Protein AF-A0A503WG83-F1 (afdb_monomer_lite)

pLDDT: mean 72.62, std 19.42, range [42.97, 94.62]

Secondary structure (DSSP, 8-state):
---TTS-S-SS--SS-------------GGG-TTHHHHHHH-TTSPTTT-HHHHHHTTTTS-HHHHHHHH--

Sequence (72 aa):
MKLVKVLGIAAVAAMVFAAGVEANAKSTIANSPCKEDRQRLCPQFPNGKAGPCLKKHLKELSPACRAKVLGN

Radius of gyration: 24.47 Å; chains: 1; bounding box: 60×20×59 Å

Structure (mmCIF, N/CA/C/O backbone):
data_AF-A0A503WG83-F1
#
_entry.id   AF-A0A503WG83-F1
#
loop_
_atom_site.group_PDB
_atom_site.id
_atom_site.type_symbol
_atom_site.label_atom_id
_atom_site.label_alt_id
_atom_site.label_comp_id
_atom_site.label_asym_id
_atom_site.label_entity_id
_atom_site.label_seq_id
_atom_site.pdbx_PDB_ins_code
_atom_site.Cartn_x
_atom_site.Cartn_y
_atom_site.Cartn_z
_atom_site.occupancy
_atom_site.B_iso_or_equiv
_atom_site.auth_seq_id
_atom_site.auth_comp_id
_atom_site.auth_asym_id
_atom_site.auth_atom_id
_atom_site.pdbx_PDB_model_num
ATOM 1 N N . MET A 1 1 ? 49.514 0.422 -49.699 1.00 43.06 1 MET A N 1
ATOM 2 C CA . MET A 1 1 ? 49.198 0.919 -48.339 1.00 43.06 1 MET A CA 1
ATOM 3 C C . MET A 1 1 ? 47.817 0.372 -47.958 1.00 43.06 1 MET A C 1
ATOM 5 O O . MET A 1 1 ? 46.808 0.916 -48.358 1.00 43.06 1 MET A O 1
ATOM 9 N N . LYS A 1 2 ? 47.715 -0.883 -47.507 1.00 42.97 2 LYS A N 1
ATOM 10 C CA . LYS A 1 2 ? 47.618 -1.251 -46.078 1.00 42.97 2 LYS A CA 1
ATOM 11 C C . LYS A 1 2 ? 46.461 -0.593 -45.284 1.00 42.97 2 LYS A C 1
ATOM 13 O O . LYS A 1 2 ? 46.574 -0.473 -44.075 1.00 42.97 2 LYS A O 1
ATOM 18 N N . LEU A 1 3 ? 45.340 -0.237 -45.922 1.00 45.31 3 LEU A N 1
ATOM 19 C CA . LEU A 1 3 ? 44.110 0.167 -45.207 1.00 45.31 3 LEU A CA 1
ATOM 20 C C . LEU A 1 3 ? 42.880 -0.724 -45.470 1.00 45.31 3 LEU A C 1
ATOM 22 O O . LEU A 1 3 ? 41.771 -0.394 -45.076 1.00 45.31 3 LEU A O 1
ATOM 26 N N . VAL A 1 4 ? 43.091 -1.937 -45.990 1.00 48.28 4 VAL A N 1
ATOM 27 C CA . VAL A 1 4 ? 42.114 -3.053 -46.005 1.00 48.28 4 VAL A CA 1
ATOM 28 C C . VAL A 1 4 ? 41.876 -3.670 -44.607 1.00 48.28 4 VAL A C 1
ATOM 30 O O . VAL A 1 4 ? 41.628 -4.864 -44.470 1.00 48.28 4 VAL A O 1
ATOM 33 N N . LYS A 1 5 ? 42.044 -2.882 -43.538 1.00 43.22 5 LYS A N 1
ATOM 34 C CA . LYS A 1 5 ? 42.144 -3.352 -42.145 1.00 43.22 5 LYS A CA 1
ATOM 35 C C . LYS A 1 5 ? 41.300 -2.536 -41.160 1.00 43.22 5 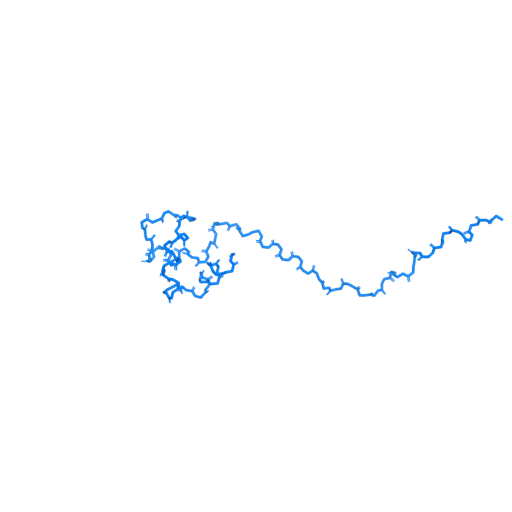LYS A C 1
ATOM 37 O O . LYS A 1 5 ? 41.545 -2.599 -39.965 1.00 43.22 5 LYS A O 1
ATOM 42 N N . VAL A 1 6 ? 40.285 -1.821 -41.638 1.00 43.34 6 VAL A N 1
ATOM 43 C CA . VAL A 1 6 ? 39.102 -1.512 -40.816 1.00 43.34 6 VAL A CA 1
ATOM 44 C C . VAL A 1 6 ? 37.992 -2.434 -41.303 1.00 43.34 6 VAL A C 1
ATOM 46 O O . VAL A 1 6 ? 37.048 -2.062 -41.990 1.00 43.34 6 VAL A O 1
ATOM 49 N N . LEU A 1 7 ? 38.240 -3.711 -41.021 1.00 50.34 7 LEU A N 1
ATOM 50 C CA . LEU A 1 7 ? 37.284 -4.797 -41.058 1.00 50.34 7 LEU A CA 1
ATOM 51 C C . LEU A 1 7 ? 36.029 -4.359 -40.278 1.00 50.34 7 LEU A C 1
ATOM 53 O O . LEU A 1 7 ? 36.086 -4.159 -39.069 1.00 50.34 7 LEU A O 1
ATOM 57 N N . GLY A 1 8 ? 34.895 -4.272 -40.969 1.00 50.75 8 GLY A N 1
ATOM 58 C CA . GLY A 1 8 ? 33.727 -5.031 -40.522 1.00 50.75 8 GLY A CA 1
ATOM 59 C C . GLY A 1 8 ? 32.617 -4.353 -39.715 1.00 50.75 8 GLY A C 1
ATOM 60 O O . GLY A 1 8 ? 31.711 -5.080 -39.331 1.00 50.75 8 GLY A O 1
ATOM 61 N N . ILE A 1 9 ? 32.601 -3.036 -39.457 1.00 51.34 9 ILE A N 1
ATOM 62 C CA . ILE A 1 9 ? 31.552 -2.456 -38.574 1.00 51.34 9 ILE A CA 1
ATOM 63 C C . ILE A 1 9 ? 30.956 -1.118 -39.050 1.00 51.34 9 ILE A C 1
ATOM 65 O O . ILE A 1 9 ? 30.637 -0.255 -38.242 1.00 51.34 9 ILE A O 1
ATOM 69 N N . ALA A 1 10 ? 30.791 -0.915 -40.360 1.00 50.59 10 ALA A N 1
ATOM 70 C CA . ALA A 1 10 ? 30.199 0.327 -40.890 1.00 50.59 10 ALA A CA 1
ATOM 71 C C . ALA A 1 10 ? 28.980 0.125 -41.815 1.00 50.59 10 ALA A C 1
ATOM 73 O O . ALA A 1 10 ? 28.566 1.068 -42.479 1.00 50.59 10 ALA A O 1
ATOM 74 N N . ALA 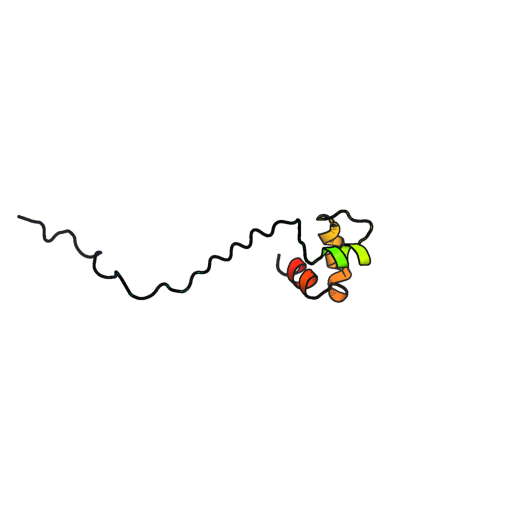A 1 11 ? 28.384 -1.075 -41.862 1.00 53.12 11 ALA A N 1
ATOM 75 C CA . ALA A 1 11 ? 27.271 -1.384 -42.773 1.00 53.12 11 ALA A CA 1
ATOM 76 C C . ALA A 1 11 ? 26.120 -2.192 -42.135 1.00 53.12 11 ALA A C 1
ATOM 78 O O . ALA A 1 11 ? 25.534 -3.053 -42.779 1.00 53.12 11 ALA A O 1
ATOM 79 N N . VAL A 1 12 ? 25.764 -1.893 -40.881 1.00 51.59 12 VAL A N 1
ATOM 80 C CA . VAL A 1 12 ? 24.402 -2.150 -40.360 1.00 51.59 12 VAL A CA 1
ATOM 81 C C . VAL A 1 12 ? 23.872 -0.855 -39.738 1.00 51.59 12 VAL A C 1
ATOM 83 O O . VAL A 1 12 ? 23.425 -0.796 -38.599 1.00 51.59 12 VAL A O 1
ATOM 86 N N . ALA A 1 13 ? 24.004 0.237 -40.488 1.00 57.19 13 ALA A N 1
ATOM 87 C CA . ALA A 1 13 ? 23.220 1.436 -40.260 1.00 57.19 13 ALA A CA 1
ATOM 88 C C . ALA A 1 13 ? 21.902 1.255 -41.024 1.00 57.19 13 ALA A C 1
ATOM 90 O O . ALA A 1 13 ? 21.926 1.027 -42.229 1.00 57.19 13 ALA A O 1
ATOM 91 N N . ALA A 1 14 ? 20.782 1.370 -40.309 1.00 54.62 14 ALA A N 1
ATOM 92 C CA . ALA A 1 14 ? 19.407 1.362 -40.815 1.00 54.62 14 ALA A CA 1
ATOM 93 C C . ALA A 1 14 ? 18.797 -0.008 -41.173 1.00 54.62 14 ALA A C 1
ATOM 95 O O . ALA A 1 14 ? 18.563 -0.300 -42.336 1.00 54.62 14 ALA A O 1
ATOM 96 N N . MET A 1 15 ? 18.437 -0.802 -40.158 1.00 54.69 15 MET A N 1
ATOM 97 C CA . MET A 1 15 ? 17.126 -1.473 -40.058 1.00 54.69 15 MET A CA 1
ATOM 98 C C . MET A 1 15 ? 17.033 -2.207 -38.707 1.00 54.69 15 MET A C 1
ATOM 100 O O . MET A 1 15 ? 17.894 -3.009 -38.377 1.00 54.69 15 MET A O 1
ATOM 104 N N . VAL A 1 16 ? 15.949 -1.952 -37.964 1.00 59.91 16 VAL A N 1
ATOM 105 C CA . VAL A 1 16 ? 15.527 -2.622 -36.713 1.00 59.91 16 VAL A CA 1
ATOM 106 C C . VAL A 1 16 ? 16.264 -2.221 -35.423 1.00 59.91 16 VAL A C 1
ATOM 108 O O . VAL A 1 16 ? 17.216 -2.866 -35.033 1.00 59.91 16 VAL A O 1
ATOM 111 N N . PHE A 1 17 ? 15.745 -1.221 -34.700 1.00 49.12 17 PHE A N 1
ATOM 112 C CA . PHE A 1 17 ? 15.588 -1.252 -33.228 1.00 49.12 17 PHE A CA 1
ATOM 113 C C . PHE A 1 17 ? 14.536 -0.201 -32.825 1.00 49.12 17 PHE A C 1
ATOM 115 O O . PHE A 1 17 ? 14.816 0.813 -32.197 1.00 49.12 17 PHE A O 1
ATOM 122 N N . ALA A 1 18 ? 13.292 -0.434 -33.254 1.00 56.00 18 ALA A N 1
ATOM 123 C CA . ALA A 1 18 ? 12.112 0.355 -32.890 1.00 56.00 18 ALA A CA 1
ATOM 124 C C . ALA A 1 18 ? 11.281 -0.332 -31.784 1.00 56.00 18 ALA A C 1
ATOM 126 O O . ALA A 1 18 ? 10.058 -0.383 -31.860 1.00 56.00 18 ALA A O 1
ATOM 127 N N . ALA A 1 19 ? 11.929 -0.889 -30.758 1.00 57.25 19 ALA A N 1
ATOM 128 C CA . ALA A 1 19 ? 11.240 -1.426 -29.584 1.00 57.25 19 ALA A CA 1
ATOM 129 C C . ALA A 1 19 ? 12.113 -1.250 -28.338 1.00 57.25 19 ALA A C 1
ATOM 131 O O . ALA A 1 19 ? 12.955 -2.083 -28.020 1.00 57.25 19 ALA A O 1
ATOM 132 N N . GLY A 1 20 ? 11.918 -0.129 -27.652 1.00 53.81 20 GLY A N 1
ATOM 133 C CA . GLY A 1 20 ? 12.624 0.192 -26.419 1.00 53.81 20 GLY A CA 1
ATOM 134 C C . GLY A 1 20 ? 12.093 1.475 -25.802 1.00 53.81 20 GLY A C 1
ATOM 135 O O . GLY A 1 20 ? 12.846 2.416 -25.595 1.00 53.81 20 GLY A O 1
ATOM 136 N N . VAL A 1 21 ? 10.781 1.553 -25.554 1.00 54.00 21 VAL A N 1
ATOM 137 C CA . VAL A 1 21 ? 10.254 2.576 -24.643 1.00 54.00 21 VAL A CA 1
ATOM 138 C C . VAL A 1 21 ? 10.726 2.188 -23.245 1.00 54.00 21 VAL A C 1
ATOM 140 O O . VAL A 1 21 ? 10.124 1.340 -22.588 1.00 54.00 21 VAL A O 1
ATOM 143 N N . GLU A 1 22 ? 11.823 2.790 -22.796 1.00 49.88 22 GLU A N 1
ATOM 144 C CA . GLU A 1 22 ? 12.239 2.769 -21.398 1.00 49.88 22 GLU A CA 1
ATOM 145 C C . GLU A 1 22 ? 11.238 3.595 -20.581 1.00 49.88 22 GLU A C 1
ATOM 147 O O . GLU A 1 22 ? 11.466 4.753 -20.232 1.00 49.88 22 GLU A O 1
ATOM 152 N N . ALA A 1 23 ? 10.086 2.995 -20.276 1.00 51.91 23 ALA A N 1
ATOM 153 C CA . ALA A 1 23 ? 9.134 3.515 -19.308 1.00 51.91 23 ALA A CA 1
ATOM 154 C C . ALA A 1 23 ? 9.697 3.322 -17.892 1.00 51.91 23 ALA A C 1
ATOM 156 O O . ALA A 1 23 ? 9.155 2.578 -17.075 1.00 51.91 23 ALA A O 1
ATOM 157 N N . ASN A 1 24 ? 10.791 4.019 -17.579 1.00 51.31 24 ASN A N 1
ATOM 158 C CA .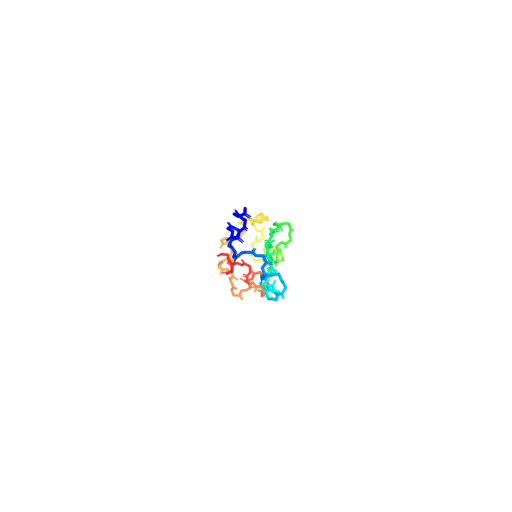 ASN A 1 24 ? 11.192 4.260 -16.203 1.00 51.31 24 ASN A CA 1
ATOM 159 C C . ASN A 1 24 ? 10.175 5.228 -15.597 1.00 51.31 24 ASN A C 1
ATOM 161 O O . ASN A 1 24 ? 10.403 6.434 -15.488 1.00 51.31 24 ASN A O 1
ATOM 165 N N . ALA A 1 25 ? 9.017 4.688 -15.213 1.00 52.12 25 ALA A N 1
ATOM 166 C CA . ALA A 1 25 ? 8.058 5.361 -14.364 1.00 52.12 25 ALA A CA 1
ATOM 167 C C . ALA A 1 25 ? 8.719 5.577 -12.996 1.00 52.12 25 ALA A C 1
ATOM 169 O O . ALA A 1 25 ? 8.510 4.820 -12.045 1.00 52.12 25 ALA A O 1
ATOM 170 N N . LYS A 1 26 ? 9.532 6.636 -12.897 1.00 46.81 26 LYS A N 1
ATOM 171 C CA . LYS A 1 26 ? 9.909 7.283 -11.642 1.00 46.81 26 LYS A CA 1
ATOM 172 C C . LYS A 1 26 ? 8.596 7.739 -11.010 1.00 46.81 26 LYS A C 1
ATOM 174 O O . LYS A 1 26 ? 8.109 8.839 -11.241 1.00 46.81 26 LYS A O 1
ATOM 179 N N . SER A 1 27 ? 7.973 6.820 -10.283 1.00 49.75 27 SER A N 1
ATOM 180 C CA . SER A 1 27 ? 6.698 6.991 -9.607 1.00 49.75 27 SER A CA 1
ATOM 181 C C . SER A 1 27 ? 6.900 7.980 -8.468 1.00 49.75 27 SER A C 1
ATOM 183 O O . SER A 1 27 ? 7.129 7.583 -7.327 1.00 49.75 27 SER A O 1
ATOM 185 N N . THR A 1 28 ? 6.827 9.271 -8.774 1.00 49.16 28 THR A N 1
ATOM 186 C CA . THR A 1 28 ? 6.755 10.335 -7.777 1.00 49.16 28 THR A CA 1
ATOM 187 C C . THR A 1 28 ? 5.584 10.028 -6.842 1.00 49.16 28 THR A C 1
ATOM 189 O O . THR A 1 28 ? 4.422 10.019 -7.243 1.00 49.16 28 THR A O 1
ATOM 192 N N . ILE A 1 29 ? 5.910 9.732 -5.582 1.00 55.84 29 ILE A N 1
ATOM 193 C CA . ILE A 1 29 ? 5.014 9.256 -4.509 1.00 55.84 29 ILE A CA 1
ATOM 194 C C . ILE A 1 29 ? 3.853 10.234 -4.220 1.00 55.84 29 ILE A C 1
ATOM 196 O O . ILE A 1 29 ? 2.889 9.874 -3.548 1.00 55.84 29 ILE A O 1
ATOM 200 N N . ALA A 1 30 ? 3.905 11.451 -4.766 1.00 56.72 30 ALA A N 1
ATOM 201 C CA . ALA A 1 30 ? 2.888 12.484 -4.598 1.00 56.72 30 ALA A CA 1
ATOM 202 C C . ALA A 1 30 ? 1.520 12.131 -5.212 1.00 56.72 30 ALA A C 1
ATOM 204 O O . ALA A 1 30 ? 0.511 12.629 -4.723 1.00 56.72 30 ALA A O 1
ATOM 205 N N . ASN A 1 31 ? 1.458 11.252 -6.221 1.00 62.62 31 ASN A N 1
ATOM 206 C CA . ASN A 1 31 ? 0.195 10.865 -6.860 1.00 62.62 31 ASN A CA 1
ATOM 207 C C . ASN A 1 31 ? -0.017 9.346 -6.826 1.00 62.62 31 ASN A C 1
ATOM 209 O O . ASN A 1 31 ? -0.132 8.676 -7.850 1.00 62.62 31 ASN A O 1
ATOM 213 N N . SER A 1 32 ? 0.018 8.773 -5.620 1.00 79.00 32 SER A N 1
ATOM 214 C CA . SER A 1 32 ? -0.293 7.354 -5.460 1.00 79.00 32 SER A CA 1
ATOM 215 C C . SER A 1 32 ? -1.780 7.110 -5.752 1.00 79.00 32 SER A C 1
ATOM 217 O O . SER A 1 32 ? -2.619 7.753 -5.111 1.00 79.00 32 SER A O 1
ATOM 219 N N . PRO A 1 33 ? -2.135 6.129 -6.608 1.00 88.06 33 PRO A N 1
ATOM 220 C CA . PRO A 1 33 ? -3.531 5.742 -6.840 1.00 88.06 33 PRO A CA 1
ATOM 221 C C . PRO A 1 33 ? -4.224 5.238 -5.563 1.00 88.06 33 PRO A C 1
ATOM 223 O O . PRO A 1 33 ? -5.433 5.065 -5.535 1.00 88.06 33 PRO A O 1
ATOM 226 N N . CYS A 1 34 ? -3.460 5.020 -4.489 1.00 90.31 34 CYS A N 1
ATOM 227 C CA . CYS A 1 34 ? -3.944 4.602 -3.182 1.00 90.31 34 CYS A CA 1
ATOM 228 C C . CYS A 1 34 ? -4.390 5.741 -2.263 1.00 90.31 34 CYS A C 1
ATOM 230 O O . CYS A 1 34 ? -4.710 5.463 -1.111 1.00 90.31 34 CYS A O 1
ATOM 232 N N . LYS A 1 35 ? -4.368 7.013 -2.686 1.00 89.19 35 LYS A N 1
ATOM 233 C CA . LYS A 1 35 ? -4.712 8.134 -1.791 1.00 89.19 35 LYS A CA 1
ATOM 234 C C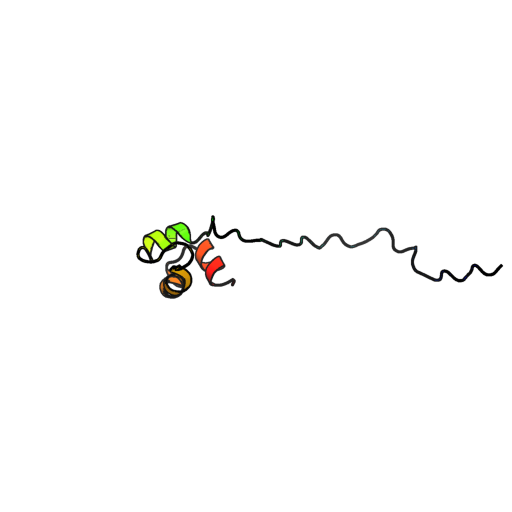 . LYS A 1 35 ? -6.123 7.998 -1.207 1.00 89.19 35 LYS A C 1
ATOM 236 O O . LYS A 1 35 ? -6.291 8.129 0.006 1.00 89.19 35 LYS A O 1
ATOM 241 N N . GLU A 1 36 ? -7.104 7.722 -2.059 1.00 90.94 36 GLU A N 1
ATOM 242 C CA . GLU A 1 36 ? -8.509 7.606 -1.660 1.00 90.94 36 GLU A CA 1
ATOM 243 C C . GLU A 1 36 ? -8.755 6.341 -0.830 1.00 90.94 36 GLU A C 1
ATOM 245 O O . GLU A 1 36 ? -9.290 6.414 0.275 1.00 90.94 36 GLU A O 1
ATOM 250 N N . ASP A 1 37 ? -8.237 5.195 -1.286 1.00 92.19 37 ASP A N 1
ATOM 251 C CA . ASP A 1 37 ? -8.301 3.938 -0.532 1.00 92.19 37 ASP A CA 1
ATOM 252 C C . ASP A 1 37 ? -7.632 4.061 0.841 1.00 92.19 37 ASP A C 1
ATOM 254 O O . ASP A 1 37 ? -8.159 3.576 1.837 1.00 92.19 37 ASP A O 1
ATOM 258 N N . ARG A 1 38 ? -6.508 4.779 0.941 1.00 92.19 38 ARG A N 1
ATOM 259 C CA . ARG A 1 38 ? -5.852 5.083 2.219 1.00 92.19 38 ARG A CA 1
ATOM 260 C C . ARG A 1 38 ? -6.730 5.954 3.108 1.00 92.19 38 ARG A C 1
ATOM 262 O O . ARG A 1 38 ? -6.784 5.711 4.305 1.00 92.19 38 ARG A O 1
ATOM 269 N N . GLN A 1 39 ? -7.391 6.971 2.555 1.00 91.50 39 GLN A N 1
ATOM 270 C CA . GLN A 1 39 ? -8.316 7.824 3.311 1.00 91.50 39 GLN A CA 1
ATOM 271 C C . GLN A 1 39 ? -9.506 7.029 3.864 1.00 91.50 39 GLN A C 1
ATOM 273 O O . GLN A 1 39 ? -9.880 7.253 5.011 1.00 91.50 39 GLN A O 1
ATOM 278 N N . ARG A 1 40 ? -10.049 6.089 3.085 1.00 92.88 40 ARG A N 1
ATOM 279 C CA . ARG A 1 40 ? -11.219 5.285 3.462 1.00 92.88 40 ARG A CA 1
ATOM 280 C C . ARG A 1 40 ? -10.884 4.117 4.394 1.00 92.88 40 ARG A C 1
ATOM 282 O O . ARG A 1 40 ? -11.600 3.892 5.360 1.00 92.88 40 ARG A O 1
ATOM 289 N N . LEU A 1 41 ? -9.815 3.377 4.101 1.00 93.62 41 LEU A N 1
ATOM 290 C CA . LEU A 1 41 ? -9.483 2.108 4.766 1.00 93.62 41 LEU A CA 1
ATOM 291 C C . LEU A 1 41 ? -8.408 2.264 5.847 1.00 93.62 41 LEU A C 1
ATOM 293 O O . LEU A 1 41 ? -8.383 1.518 6.817 1.00 93.62 41 LEU A O 1
ATOM 297 N N . CYS A 1 42 ? -7.504 3.234 5.688 1.00 93.88 42 CYS A N 1
ATOM 298 C CA . CYS A 1 42 ? -6.324 3.403 6.537 1.00 93.88 42 CYS A CA 1
ATOM 299 C C . CYS A 1 42 ? -6.152 4.857 7.033 1.00 93.88 42 CYS A C 1
ATOM 301 O O . CYS A 1 42 ? -5.047 5.404 6.917 1.00 93.88 42 CYS A O 1
ATOM 303 N N . PRO A 1 43 ? -7.195 5.516 7.582 1.00 91.94 43 PRO A N 1
ATOM 304 C CA . PRO A 1 43 ? -7.169 6.953 7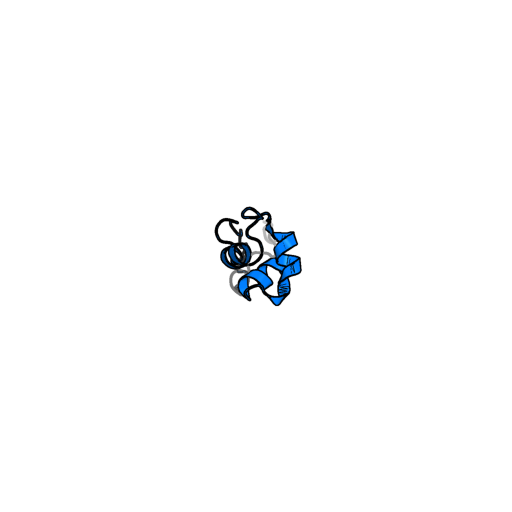.884 1.00 91.94 43 PRO A CA 1
ATOM 305 C C . PRO A 1 43 ? -6.100 7.338 8.915 1.00 91.94 43 PRO A C 1
ATOM 307 O O . PRO A 1 43 ? -5.513 8.416 8.824 1.00 91.94 43 PRO A O 1
ATOM 310 N N . GLN A 1 44 ? -5.799 6.429 9.846 1.00 90.12 44 GLN A N 1
ATOM 311 C CA . GLN A 1 44 ? -4.786 6.595 10.892 1.00 90.12 44 GLN A CA 1
ATOM 312 C C . GLN A 1 44 ? -3.336 6.590 10.371 1.00 90.12 44 GLN A C 1
ATOM 314 O O . GLN A 1 44 ? -2.421 6.967 11.099 1.00 90.12 44 GLN A O 1
ATOM 319 N N . PHE A 1 45 ? -3.098 6.149 9.130 1.00 87.38 45 PHE A N 1
ATOM 320 C CA . PHE A 1 45 ? -1.751 6.046 8.569 1.00 87.38 45 PHE A CA 1
ATOM 321 C C . PHE A 1 45 ? -1.415 7.266 7.712 1.00 87.38 45 PHE A C 1
ATOM 323 O O . PHE A 1 45 ? -2.171 7.583 6.793 1.00 87.38 45 PHE A O 1
ATOM 330 N N . PRO A 1 46 ? -0.259 7.922 7.908 1.00 81.31 46 PRO A N 1
ATOM 331 C CA . PRO A 1 46 ? 0.149 9.032 7.056 1.00 81.31 46 PRO A CA 1
ATOM 332 C C . PRO A 1 46 ? 0.411 8.583 5.609 1.00 81.31 46 PRO A C 1
ATOM 334 O O . PRO A 1 46 ? 0.644 7.401 5.321 1.00 81.31 46 PRO A O 1
ATOM 337 N N . ASN A 1 47 ? 0.371 9.544 4.680 1.00 76.25 47 ASN A N 1
ATOM 338 C CA . ASN A 1 47 ? 0.637 9.301 3.260 1.00 76.25 47 ASN A CA 1
ATOM 339 C C . ASN A 1 47 ? 1.989 8.596 3.073 1.00 76.25 47 ASN A C 1
ATOM 341 O O . ASN A 1 47 ? 2.972 8.921 3.735 1.00 76.25 47 ASN A O 1
ATOM 345 N N . GLY A 1 48 ? 2.027 7.589 2.199 1.00 76.38 48 GLY A N 1
ATOM 346 C CA . GLY A 1 48 ? 3.234 6.798 1.942 1.00 76.38 48 GLY A CA 1
ATOM 347 C C . GLY A 1 48 ? 3.597 5.767 3.021 1.00 76.38 48 GLY A C 1
ATOM 348 O O . GLY A 1 48 ? 4.405 4.889 2.740 1.00 76.38 48 GLY A O 1
ATOM 349 N N . LYS A 1 49 ? 2.979 5.790 4.214 1.00 83.69 49 LYS A N 1
ATOM 350 C CA . LYS A 1 49 ? 3.223 4.788 5.279 1.00 83.69 49 LYS A CA 1
ATOM 351 C C . LYS A 1 49 ? 2.087 3.783 5.478 1.00 83.69 49 LYS A C 1
ATOM 353 O O . LYS A 1 49 ? 2.183 2.904 6.326 1.00 83.69 49 LYS A O 1
ATOM 358 N N . ALA A 1 50 ? 1.027 3.867 4.681 1.00 89.06 50 ALA A N 1
ATOM 359 C CA . ALA A 1 50 ? -0.119 2.965 4.783 1.00 89.06 50 ALA A CA 1
ATOM 360 C C . ALA A 1 50 ? 0.063 1.616 4.066 1.00 89.06 50 ALA A C 1
ATOM 362 O O . ALA A 1 50 ? -0.861 0.812 4.074 1.00 89.06 50 ALA A O 1
ATOM 363 N N . GLY A 1 51 ? 1.219 1.341 3.450 1.00 88.00 51 GLY A N 1
ATOM 364 C CA . GLY A 1 51 ? 1.457 0.112 2.676 1.00 88.00 51 GLY A CA 1
ATOM 365 C C . GLY A 1 51 ? 1.050 -1.187 3.396 1.00 88.00 51 GLY A C 1
ATOM 366 O O . GLY A 1 51 ? 0.300 -1.971 2.819 1.00 88.00 51 GLY A O 1
ATOM 367 N N . PRO A 1 52 ? 1.455 -1.413 4.660 1.00 90.88 52 PRO A N 1
ATOM 368 C CA . PRO A 1 52 ? 1.054 -2.603 5.416 1.00 90.88 52 PRO A CA 1
ATOM 369 C C . PRO A 1 52 ? -0.455 -2.689 5.676 1.00 90.88 52 PRO A C 1
ATOM 371 O O . PRO A 1 52 ? -1.025 -3.776 5.632 1.00 90.88 52 PRO A O 1
ATOM 374 N N . CYS A 1 53 ? -1.105 -1.550 5.923 1.00 93.81 53 CYS A N 1
ATOM 375 C CA . CYS A 1 53 ? -2.551 -1.488 6.115 1.00 93.81 53 CYS A CA 1
ATOM 376 C C . CYS A 1 53 ? -3.284 -1.797 4.802 1.00 93.81 53 CYS A C 1
ATOM 378 O O . CYS A 1 53 ? -4.101 -2.710 4.753 1.00 93.81 53 CYS A O 1
ATOM 380 N N . LEU A 1 54 ? -2.903 -1.145 3.700 1.00 92.19 54 LEU A N 1
ATOM 381 C CA . LEU A 1 54 ? -3.477 -1.388 2.372 1.00 92.19 54 LEU A CA 1
ATOM 382 C C . LEU A 1 54 ? -3.318 -2.858 1.941 1.00 92.19 54 LEU A C 1
ATOM 384 O O . LEU A 1 54 ? -4.237 -3.424 1.357 1.00 92.19 54 LEU A O 1
ATOM 388 N N . LYS A 1 55 ? -2.202 -3.514 2.297 1.00 91.38 55 LYS A N 1
ATOM 389 C CA . LYS A 1 55 ? -1.994 -4.955 2.061 1.00 91.38 55 LYS A CA 1
ATOM 390 C C . LYS A 1 55 ? -3.013 -5.845 2.786 1.00 91.38 55 LYS A C 1
ATOM 392 O O . LYS A 1 55 ? -3.399 -6.879 2.250 1.00 91.38 55 LYS A O 1
ATOM 397 N N . LYS A 1 56 ? -3.480 -5.459 3.977 1.00 93.62 56 LYS A N 1
ATOM 398 C CA . LYS A 1 56 ? -4.549 -6.191 4.684 1.00 93.62 56 LYS A CA 1
ATOM 399 C C . LYS A 1 56 ? -5.910 -6.002 4.013 1.00 93.62 56 LYS A C 1
ATOM 401 O O . LYS A 1 56 ? -6.718 -6.923 4.022 1.00 93.62 56 LYS A O 1
ATOM 406 N N . HIS A 1 57 ? -6.117 -4.857 3.367 1.00 94.62 57 HIS A N 1
ATOM 407 C CA . HIS A 1 57 ? -7.353 -4.508 2.670 1.00 94.62 57 HIS A CA 1
ATOM 408 C C . HIS A 1 57 ? -7.298 -4.735 1.149 1.00 94.62 57 HIS A C 1
ATOM 410 O O . HIS A 1 57 ? -8.092 -4.149 0.422 1.00 94.62 57 HIS A O 1
ATOM 416 N N . LEU A 1 58 ? -6.411 -5.605 0.636 1.00 91.62 58 LEU A N 1
ATOM 417 C CA . LEU A 1 58 ? -6.203 -5.832 -0.810 1.00 91.62 58 LEU A CA 1
ATOM 418 C C . LEU A 1 58 ? -7.489 -6.060 -1.619 1.00 91.62 58 LEU A C 1
ATOM 420 O O . LEU A 1 58 ? -7.554 -5.674 -2.785 1.00 91.62 58 LEU A O 1
ATOM 424 N N . LYS A 1 59 ? -8.495 -6.709 -1.024 1.00 93.19 59 LYS A N 1
ATOM 425 C CA . LYS A 1 59 ? -9.783 -6.996 -1.675 1.00 93.19 59 LYS A CA 1
ATOM 426 C C . LYS A 1 59 ? -10.695 -5.772 -1.771 1.00 93.19 59 LYS A C 1
ATOM 428 O O . LYS A 1 59 ? -11.538 -5.726 -2.657 1.00 93.19 59 LYS A O 1
ATOM 433 N N . GLU A 1 60 ? -10.515 -4.810 -0.875 1.00 94.25 60 GLU A N 1
ATOM 434 C CA . GLU A 1 60 ? -11.308 -3.584 -0.777 1.00 94.25 60 GLU A CA 1
ATOM 435 C C . GLU A 1 60 ? -10.643 -2.397 -1.478 1.00 94.25 60 GLU A C 1
ATOM 437 O O . GLU A 1 60 ? -11.281 -1.358 -1.635 1.00 94.25 60 GLU A O 1
ATOM 442 N N . LEU A 1 61 ? -9.373 -2.531 -1.881 1.00 93.75 61 LEU A N 1
ATOM 443 C CA . LEU A 1 61 ? -8.659 -1.519 -2.654 1.00 93.75 61 LEU A CA 1
ATOM 444 C C . LEU A 1 61 ? -9.265 -1.349 -4.046 1.00 93.75 61 LEU A C 1
ATOM 446 O O . LEU A 1 61 ? -9.626 -2.325 -4.714 1.00 93.75 61 LEU A O 1
ATOM 450 N N . SER A 1 62 ? -9.238 -0.114 -4.537 1.00 94.06 62 SER A N 1
ATOM 451 C CA . SER A 1 62 ? -9.538 0.191 -5.929 1.00 94.06 62 SER A CA 1
ATOM 452 C C . SER A 1 62 ? -8.552 -0.529 -6.862 1.00 94.06 62 SER A C 1
ATOM 454 O O . SER A 1 62 ? -7.382 -0.714 -6.498 1.00 94.06 62 SER A O 1
ATOM 456 N N . PRO A 1 63 ? -8.960 -0.905 -8.091 1.00 92.44 63 PRO A N 1
ATOM 457 C CA . PRO 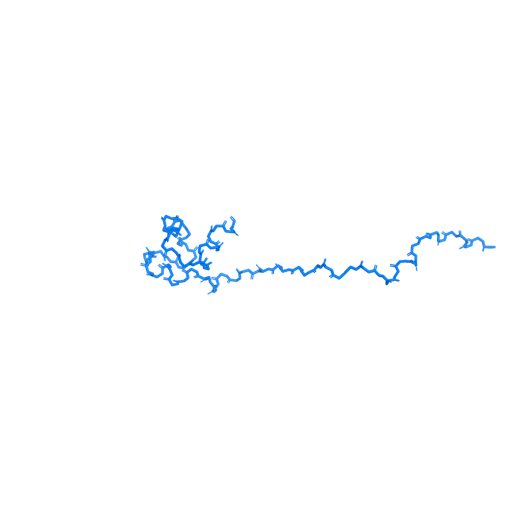A 1 63 ? -8.116 -1.674 -9.009 1.00 92.44 63 PRO A CA 1
ATOM 458 C C . PRO A 1 63 ? -6.726 -1.062 -9.227 1.00 92.44 63 PRO A C 1
ATOM 460 O O . PRO A 1 63 ? -5.726 -1.779 -9.206 1.00 92.44 63 PRO A O 1
ATOM 463 N N . ALA A 1 64 ? -6.654 0.267 -9.352 1.00 89.75 64 ALA A N 1
ATOM 464 C CA . ALA A 1 64 ? -5.406 1.002 -9.539 1.00 89.75 64 ALA A CA 1
ATOM 465 C C . ALA A 1 64 ? -4.479 0.935 -8.309 1.00 89.75 64 ALA A C 1
ATOM 467 O O . ALA A 1 64 ? -3.277 0.702 -8.447 1.00 89.75 64 ALA A O 1
ATOM 468 N N . CYS A 1 65 ? -5.020 1.088 -7.096 1.00 91.56 65 CYS A N 1
ATOM 469 C CA . CYS A 1 65 ? -4.228 0.951 -5.876 1.00 91.56 65 CYS A CA 1
ATOM 470 C C . CYS A 1 65 ? -3.780 -0.495 -5.658 1.00 91.56 65 CYS A C 1
ATOM 472 O O . CYS A 1 65 ? -2.620 -0.746 -5.333 1.00 91.56 65 CYS A O 1
ATOM 474 N N . ARG A 1 66 ? -4.668 -1.462 -5.901 1.00 91.75 66 ARG A N 1
ATOM 475 C CA . ARG A 1 66 ? -4.342 -2.884 -5.793 1.00 91.75 66 ARG A CA 1
ATOM 476 C C . ARG A 1 66 ? -3.204 -3.271 -6.733 1.00 91.75 66 ARG A C 1
ATOM 478 O O . ARG A 1 66 ? -2.252 -3.902 -6.288 1.00 91.75 66 ARG A O 1
ATOM 485 N N . ALA A 1 67 ? -3.259 -2.838 -7.993 1.00 89.88 67 ALA A N 1
ATOM 486 C CA . ALA A 1 67 ? -2.174 -3.044 -8.949 1.00 89.88 67 ALA A CA 1
ATOM 487 C C . ALA A 1 67 ? -0.853 -2.432 -8.455 1.00 89.88 67 ALA A C 1
ATOM 489 O O . ALA A 1 67 ? 0.191 -3.063 -8.568 1.00 89.88 67 ALA A O 1
ATOM 490 N N . LYS A 1 68 ? -0.892 -1.248 -7.828 1.00 87.88 68 LYS A N 1
ATOM 491 C CA . LYS A 1 68 ? 0.298 -0.609 -7.247 1.00 87.88 68 LYS A CA 1
ATOM 492 C C . LYS A 1 68 ? 0.867 -1.359 -6.037 1.00 87.88 68 LYS A C 1
ATOM 494 O O . LYS A 1 68 ? 2.082 -1.403 -5.878 1.00 87.88 68 LYS A O 1
ATOM 499 N N . VAL A 1 69 ? 0.008 -1.905 -5.176 1.00 87.94 69 VAL A N 1
ATOM 500 C CA . VAL A 1 69 ? 0.410 -2.651 -3.969 1.00 87.94 69 VAL A CA 1
ATOM 501 C C . VAL A 1 69 ? 0.926 -4.055 -4.311 1.00 87.94 69 VAL A C 1
ATOM 503 O O . VAL A 1 69 ? 1.794 -4.556 -3.598 1.00 87.94 69 VAL A O 1
ATOM 506 N N . LEU A 1 70 ? 0.401 -4.678 -5.374 1.00 87.31 70 LEU A N 1
ATOM 507 C CA . LEU A 1 70 ? 0.802 -6.009 -5.853 1.00 87.31 70 LEU A CA 1
ATOM 508 C C . LEU A 1 70 ? 1.967 -5.980 -6.854 1.00 87.31 70 LEU A C 1
ATOM 510 O O . LEU A 1 70 ? 2.714 -6.944 -6.931 1.00 87.31 70 LEU A O 1
ATOM 514 N N . GLY A 1 71 ? 2.105 -4.906 -7.633 1.00 77.44 71 GLY A N 1
ATOM 515 C CA . GLY A 1 71 ? 3.151 -4.719 -8.644 1.00 77.44 71 GLY A CA 1
ATOM 516 C C . GLY A 1 71 ? 4.387 -3.991 -8.115 1.00 77.44 71 GLY A C 1
ATOM 517 O O . GLY A 1 71 ? 4.957 -3.169 -8.834 1.00 77.44 71 GLY A O 1
ATOM 518 N N . ASN A 1 72 ? 4.741 -4.214 -6.847 1.00 54.53 72 ASN A N 1
ATOM 519 C CA . ASN A 1 72 ? 5.999 -3.761 -6.253 1.00 54.53 72 ASN A CA 1
ATOM 520 C C . ASN A 1 72 ? 6.893 -4.957 -5.955 1.00 54.53 72 ASN A C 1
ATOM 522 O O . ASN A 1 72 ? 6.396 -5.867 -5.254 1.00 54.53 72 ASN A O 1
#

Foldseek 3Di:
DDPPPPPDPDPPDDDDDPDDPPPPCPPPQPDQLCPVVCVVQPVVADRPRCLVSCVVVLVVTDPRNNCVSVVD